Protein AF-A0A3C2DBD8-F1 (afdb_monomer_lite)

Sequence (141 aa):
PTEFPNDGVREGWERNNRATVHLAENLEHVPVLVLLLMPSISMTIDDDEGPMPVGPTHASVYPAIQNFMLAARSLGLGTAMTTLHRIYEDDVRDLVGIPDRYEVLAMLPLGHPTGKWGVAPRHRSAEKITSWDRFGEKRNP

Foldseek 3Di:
DPDDPDDVRVVVVVVVVVVVVVCVVCVVVQPDKDWDKDFLDPPFDADPVGTDCPDDPCVVCVVVVVVVQVVLVVVQKDKDKDDPCVVVQVVVCVVVVPDPRIDGPTMIRMDHDPDDDDDDDPPDDPQRVDADPDPPHGDDD

Radius of gyration: 19.39 Å; chains: 1; bounding box: 35×53×51 Å

pLDDT: mean 89.87, std 7.47, range [60.25, 97.75]

Structure (mmCIF, N/CA/C/O backbone):
data_AF-A0A3C2DBD8-F1
#
_entry.id   AF-A0A3C2DBD8-F1
#
loop_
_atom_site.group_PDB
_atom_site.id
_atom_site.type_symbol
_atom_site.label_atom_id
_atom_site.label_alt_id
_atom_site.label_comp_id
_atom_site.label_asym_id
_atom_site.label_entity_id
_atom_site.label_seq_id
_atom_site.pdbx_PDB_ins_code
_atom_site.Cartn_x
_atom_site.Cartn_y
_atom_site.Cartn_z
_atom_site.occupancy
_atom_site.B_iso_or_equiv
_atom_site.auth_seq_id
_atom_site.auth_comp_id
_atom_site.auth_asym_id
_atom_site.auth_atom_id
_atom_site.pdbx_PDB_model_num
ATOM 1 N N . PRO A 1 1 ? 12.812 5.798 12.676 1.00 74.62 1 PRO A N 1
ATOM 2 C CA . PRO A 1 1 ? 13.261 7.212 12.638 1.00 74.62 1 PRO A CA 1
ATOM 3 C C . PRO A 1 1 ? 13.736 7.647 14.023 1.00 74.62 1 PRO A C 1
ATOM 5 O O . PRO A 1 1 ? 13.116 7.249 15.004 1.00 74.62 1 PRO A O 1
ATOM 8 N N . THR A 1 2 ? 14.824 8.411 14.107 1.00 81.44 2 THR A N 1
ATOM 9 C CA . THR A 1 2 ? 15.357 8.936 15.378 1.00 81.44 2 THR A CA 1
ATOM 10 C C . THR A 1 2 ? 14.760 10.297 15.750 1.00 81.44 2 THR A C 1
ATOM 12 O O . THR A 1 2 ? 14.726 10.640 16.927 1.00 81.44 2 THR A O 1
ATOM 15 N N . GLU A 1 3 ? 14.217 11.038 14.779 1.00 90.62 3 GLU A N 1
ATOM 16 C CA . GLU A 1 3 ? 13.627 12.367 14.973 1.00 90.62 3 GLU A CA 1
ATOM 17 C C . GLU A 1 3 ? 12.260 12.491 14.285 1.00 90.62 3 GLU A C 1
ATOM 19 O O . GLU A 1 3 ? 12.004 11.861 13.254 1.00 90.62 3 GLU A O 1
ATOM 24 N N . PHE A 1 4 ? 11.377 13.312 14.868 1.00 91.44 4 PHE A N 1
ATOM 25 C CA . PHE A 1 4 ? 10.031 13.584 14.360 1.00 91.44 4 PHE A CA 1
ATOM 26 C C . PHE A 1 4 ? 9.722 15.087 14.420 1.00 91.44 4 PHE A C 1
ATOM 28 O O . PHE A 1 4 ? 10.086 15.727 15.405 1.00 91.44 4 PHE A O 1
ATOM 35 N N . PRO A 1 5 ? 8.997 15.651 13.432 1.00 89.31 5 PRO A N 1
ATOM 36 C CA . PRO A 1 5 ? 8.681 17.084 13.401 1.00 89.31 5 PRO A CA 1
ATOM 37 C C . PRO A 1 5 ? 7.842 17.598 14.582 1.00 89.31 5 PRO A C 1
ATOM 39 O O . PRO A 1 5 ? 7.898 18.782 14.896 1.00 89.31 5 PRO A O 1
ATOM 42 N N . ASN A 1 6 ? 7.005 16.745 15.180 1.00 90.44 6 ASN A N 1
ATOM 43 C CA . ASN A 1 6 ? 6.216 17.015 16.387 1.00 90.44 6 ASN A CA 1
ATOM 44 C C . ASN A 1 6 ? 5.652 15.701 16.959 1.00 90.44 6 ASN A C 1
ATOM 46 O O . ASN A 1 6 ? 5.705 14.656 16.300 1.00 90.44 6 ASN A O 1
ATOM 50 N N . ASP A 1 7 ? 5.068 15.773 18.156 1.00 90.38 7 ASP A N 1
ATOM 51 C CA . ASP A 1 7 ? 4.536 14.607 18.870 1.00 90.38 7 ASP A CA 1
ATOM 52 C C . ASP A 1 7 ? 3.358 13.946 18.149 1.00 90.38 7 ASP A C 1
ATOM 54 O O . ASP A 1 7 ? 3.314 12.725 18.054 1.00 90.38 7 ASP A O 1
ATOM 58 N N . GLY A 1 8 ? 2.469 14.713 17.511 1.00 87.88 8 GLY A N 1
ATOM 59 C CA . GLY A 1 8 ? 1.356 14.137 16.745 1.00 87.88 8 GLY A CA 1
ATOM 60 C C . GLY A 1 8 ? 1.816 13.281 15.554 1.00 87.88 8 GLY A C 1
ATOM 61 O O . GLY A 1 8 ? 1.211 12.250 15.246 1.00 87.88 8 GLY A O 1
ATOM 62 N N . VAL A 1 9 ? 2.911 13.668 14.887 1.00 87.06 9 VAL A N 1
ATOM 63 C CA . VAL A 1 9 ? 3.527 12.864 13.816 1.00 87.06 9 VAL A CA 1
ATOM 64 C C . VAL A 1 9 ? 4.184 11.607 14.388 1.00 87.06 9 VAL A C 1
ATOM 66 O O . VAL A 1 9 ? 4.027 10.532 13.805 1.00 87.06 9 VAL A O 1
ATOM 69 N N . ARG A 1 10 ? 4.876 11.724 15.528 1.00 90.94 10 ARG A N 1
ATOM 70 C CA . ARG A 1 10 ? 5.473 10.586 16.243 1.00 90.94 10 ARG A CA 1
ATOM 71 C C . ARG A 1 10 ? 4.407 9.567 16.645 1.00 90.94 10 ARG A C 1
ATOM 73 O O . ARG A 1 10 ? 4.501 8.411 16.251 1.00 90.94 10 ARG A O 1
ATOM 80 N N . GLU A 1 11 ? 3.352 9.999 17.330 1.00 90.81 11 GLU A N 1
ATOM 81 C CA . GLU A 1 11 ? 2.239 9.146 17.764 1.00 90.81 11 GLU A 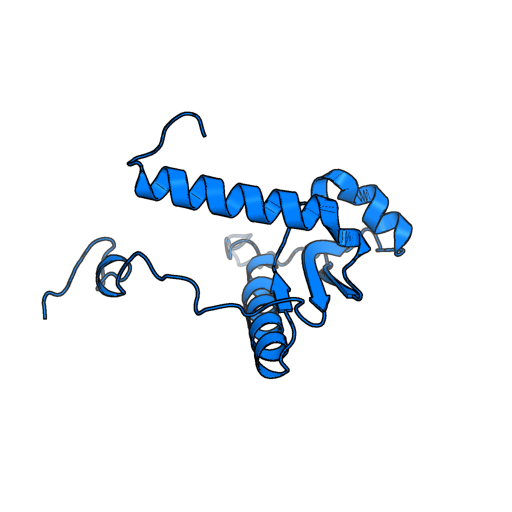CA 1
ATOM 82 C C . GLU A 1 11 ? 1.546 8.451 16.585 1.00 90.81 11 GLU A C 1
ATOM 84 O O . GLU A 1 11 ? 1.197 7.269 16.656 1.00 90.81 11 GLU A O 1
ATOM 89 N N . GLY A 1 12 ? 1.341 9.176 15.479 1.00 88.88 12 GLY A N 1
ATOM 90 C CA . GLY A 1 12 ? 0.787 8.617 14.249 1.00 88.88 12 GLY A CA 1
ATOM 91 C C . GLY A 1 12 ? 1.671 7.520 13.659 1.00 88.88 12 GLY A C 1
ATOM 92 O O . GLY A 1 12 ? 1.163 6.462 13.279 1.00 88.88 12 GLY A O 1
ATOM 93 N N . TRP A 1 13 ? 2.985 7.750 13.631 1.00 90.06 13 TRP A N 1
ATOM 94 C CA . TRP A 1 13 ? 3.967 6.766 13.184 1.00 90.06 13 TRP A CA 1
ATOM 95 C C . TRP A 1 13 ? 4.009 5.541 14.104 1.00 90.06 13 TRP A C 1
ATOM 97 O O . TRP A 1 13 ? 3.920 4.417 13.617 1.00 90.06 13 TRP A O 1
ATOM 107 N N . GLU A 1 14 ? 4.060 5.734 15.423 1.00 93.12 14 GLU A N 1
ATOM 108 C CA . GLU A 1 14 ? 4.073 4.644 16.406 1.00 93.12 14 GLU A CA 1
ATOM 109 C C . GLU A 1 14 ? 2.799 3.802 16.339 1.00 93.12 14 GLU A C 1
ATOM 111 O O . GLU A 1 14 ? 2.861 2.575 16.379 1.00 93.12 14 GLU A O 1
ATOM 116 N N . ARG A 1 15 ? 1.633 4.445 16.192 1.00 90.50 15 ARG A N 1
ATOM 117 C CA . ARG A 1 15 ? 0.355 3.751 15.999 1.00 90.50 15 ARG A CA 1
ATOM 118 C C . ARG A 1 15 ? 0.367 2.907 14.729 1.00 90.50 15 ARG A C 1
ATOM 120 O O . ARG A 1 15 ? -0.071 1.761 14.775 1.00 90.50 15 ARG A O 1
ATOM 127 N N . ASN A 1 16 ? 0.862 3.456 13.619 1.00 90.19 16 ASN A N 1
ATOM 128 C CA . ASN A 1 16 ? 0.995 2.705 12.374 1.00 90.19 16 ASN A CA 1
ATOM 129 C C . ASN A 1 16 ? 1.958 1.523 12.542 1.00 90.19 16 ASN A C 1
ATOM 131 O O . ASN A 1 16 ? 1.628 0.415 12.143 1.00 90.19 16 ASN A O 1
ATOM 135 N N . ASN A 1 17 ? 3.103 1.731 13.198 1.00 92.62 17 ASN A N 1
ATOM 136 C CA . ASN A 1 17 ? 4.080 0.674 13.439 1.00 92.62 17 ASN A CA 1
ATOM 137 C C . ASN A 1 17 ? 3.507 -0.457 14.308 1.00 92.62 17 ASN A C 1
ATOM 139 O O . ASN A 1 17 ? 3.665 -1.624 13.969 1.00 92.62 17 ASN A O 1
ATOM 143 N N . ARG A 1 18 ? 2.770 -0.128 15.379 1.00 94.12 18 ARG A N 1
ATOM 144 C CA . ARG A 1 18 ? 2.059 -1.134 16.187 1.00 94.12 18 ARG A CA 1
ATOM 145 C C . ARG A 1 18 ? 1.058 -1.934 15.356 1.00 94.12 18 ARG A C 1
ATOM 147 O O . ARG A 1 18 ? 0.987 -3.143 15.520 1.00 94.12 18 ARG A O 1
ATOM 154 N N . ALA A 1 19 ? 0.307 -1.284 14.464 1.00 90.62 19 ALA A N 1
ATOM 155 C CA . ALA A 1 19 ? -0.632 -1.978 13.580 1.00 90.62 19 ALA A CA 1
ATOM 156 C C . ALA A 1 19 ? 0.086 -2.909 12.586 1.00 90.62 19 ALA A C 1
ATOM 158 O O . ALA A 1 19 ? -0.366 -4.028 12.361 1.00 90.62 19 ALA A O 1
ATOM 159 N N . THR A 1 20 ? 1.219 -2.468 12.036 1.00 92.38 20 THR A N 1
ATOM 160 C CA . THR A 1 20 ? 2.080 -3.261 11.150 1.00 92.38 20 THR A CA 1
ATOM 161 C C . THR A 1 20 ? 2.632 -4.505 11.850 1.00 92.38 20 THR A C 1
ATOM 163 O O . THR A 1 20 ? 2.527 -5.601 11.307 1.00 92.38 20 THR A O 1
ATOM 166 N N . VAL A 1 21 ? 3.178 -4.348 13.061 1.00 94.12 21 VAL A N 1
ATOM 167 C CA . VAL A 1 21 ? 3.687 -5.466 13.875 1.00 94.12 21 VAL A CA 1
ATOM 168 C C . VAL A 1 21 ? 2.556 -6.421 14.241 1.00 94.12 21 VAL A C 1
ATOM 170 O O . VAL A 1 21 ? 2.679 -7.617 14.010 1.00 94.12 21 VAL A O 1
ATOM 173 N N . HIS A 1 22 ? 1.419 -5.896 14.704 1.00 93.44 22 HIS A N 1
ATOM 174 C CA . HIS A 1 22 ? 0.259 -6.715 15.043 1.00 93.44 22 HIS A CA 1
ATOM 175 C C . HIS A 1 22 ? -0.222 -7.554 13.852 1.00 93.44 22 HIS A C 1
ATOM 177 O O . HIS A 1 22 ? -0.498 -8.737 14.017 1.00 93.44 22 HIS A O 1
ATOM 183 N N . LEU A 1 23 ? -0.280 -6.974 12.646 1.00 93.06 23 LEU A N 1
ATOM 184 C CA . LEU A 1 23 ? -0.628 -7.721 11.437 1.00 93.06 23 LEU A CA 1
ATOM 185 C C . LEU A 1 23 ? 0.374 -8.846 11.145 1.00 93.06 23 LEU A C 1
ATOM 187 O O . LEU A 1 23 ? -0.047 -9.931 10.765 1.00 93.06 23 LEU A O 1
ATOM 191 N N . ALA A 1 24 ? 1.675 -8.593 11.304 1.00 93.00 24 ALA A N 1
ATOM 192 C CA . ALA A 1 24 ? 2.711 -9.598 11.068 1.00 93.00 24 ALA A CA 1
ATOM 193 C C . ALA A 1 24 ? 2.627 -10.764 12.067 1.00 93.00 24 ALA A C 1
ATOM 195 O O . ALA A 1 24 ? 2.728 -11.916 11.664 1.00 93.00 24 ALA A O 1
ATOM 196 N N . GLU A 1 25 ? 2.398 -10.459 13.345 1.00 94.44 25 GLU A N 1
ATOM 197 C CA . GLU A 1 25 ? 2.276 -11.438 14.435 1.00 94.44 25 GLU A CA 1
ATOM 198 C C . GLU A 1 25 ? 0.958 -12.224 14.426 1.00 94.44 25 GLU A C 1
ATOM 200 O O . GLU A 1 25 ? 0.816 -13.140 15.222 1.00 94.44 25 GLU A O 1
ATOM 205 N N . ASN A 1 26 ? -0.022 -11.826 13.607 1.00 93.81 26 ASN A N 1
ATOM 206 C CA . ASN A 1 26 ? -1.362 -12.429 13.573 1.00 93.81 26 ASN A CA 1
ATOM 207 C C . ASN A 1 26 ? -1.787 -12.821 12.146 1.00 93.81 26 ASN A C 1
ATOM 209 O O . ASN A 1 26 ? -2.980 -12.990 11.867 1.00 93.81 26 ASN A O 1
ATOM 213 N N . LEU A 1 27 ? -0.838 -12.908 11.211 1.00 93.56 27 LEU A N 1
ATOM 214 C CA . LEU A 1 27 ? -1.120 -13.179 9.802 1.00 93.56 27 LEU A CA 1
ATOM 215 C C . LEU A 1 27 ? -1.770 -14.560 9.604 1.00 93.56 27 LEU A C 1
ATOM 217 O O . LEU A 1 27 ? -2.602 -14.726 8.716 1.00 93.56 27 LEU A O 1
ATOM 221 N N . GLU A 1 28 ? -1.446 -15.525 10.464 1.00 94.38 28 GLU A N 1
ATOM 222 C CA . GLU A 1 28 ? -1.990 -16.885 10.490 1.00 94.38 28 GLU A CA 1
ATOM 223 C C . GLU A 1 28 ? -3.496 -16.944 10.775 1.00 94.38 28 GLU A C 1
ATOM 225 O O . GLU A 1 28 ? -4.160 -17.923 10.437 1.00 94.38 28 GLU A O 1
ATOM 230 N N . HIS A 1 29 ? -4.054 -15.894 11.380 1.00 94.38 29 HIS A N 1
ATOM 231 C CA . HIS A 1 29 ? -5.488 -15.787 11.636 1.00 94.38 29 HIS A CA 1
ATOM 232 C C . HIS A 1 29 ? -6.269 -15.247 10.432 1.00 94.38 29 HIS A C 1
ATOM 234 O O . HIS A 1 29 ? -7.503 -15.217 10.455 1.00 94.38 29 HIS A O 1
ATOM 240 N N . VAL A 1 30 ? -5.578 -14.807 9.377 1.00 95.44 30 VAL A N 1
ATOM 241 C CA . VAL A 1 30 ? -6.216 -14.289 8.169 1.00 95.44 30 VAL A CA 1
ATOM 242 C C . VAL A 1 30 ? -6.660 -15.457 7.281 1.00 95.44 30 VAL A C 1
ATOM 244 O O . VAL A 1 30 ? -5.833 -16.278 6.894 1.00 95.44 30 VAL A O 1
ATOM 247 N N . PRO A 1 31 ? -7.945 -15.529 6.885 1.00 96.81 31 PRO A N 1
ATOM 248 C CA . PRO A 1 31 ? -8.450 -16.668 6.124 1.00 96.81 31 PRO A CA 1
ATOM 249 C C . PRO A 1 31 ? -7.971 -16.692 4.666 1.00 96.81 31 PRO A C 1
ATOM 251 O O . PRO A 1 31 ? -7.925 -17.760 4.062 1.00 96.81 31 PRO A O 1
ATOM 254 N N . VAL A 1 32 ? -7.652 -15.531 4.077 1.00 97.38 32 VAL A N 1
ATOM 255 C CA . VAL A 1 32 ? -7.196 -15.417 2.686 1.00 97.38 32 VAL A CA 1
ATOM 256 C C . VAL A 1 32 ? -6.037 -14.428 2.583 1.00 97.38 32 VAL A C 1
ATOM 258 O O . VAL A 1 32 ? -6.150 -13.277 3.002 1.00 97.38 32 VAL A O 1
ATOM 261 N N . LEU A 1 33 ? -4.942 -14.853 1.954 1.00 97.00 33 LEU A N 1
ATOM 262 C CA . LEU A 1 33 ? -3.831 -13.988 1.560 1.00 97.00 33 LEU A CA 1
ATOM 263 C C . LEU A 1 33 ? -3.857 -13.809 0.043 1.00 97.00 33 LEU A C 1
ATOM 265 O O . LEU A 1 33 ? -3.734 -14.778 -0.702 1.00 97.00 33 LEU A O 1
ATOM 269 N N . VAL A 1 34 ? -4.023 -12.571 -0.421 1.00 97.62 34 VAL A N 1
ATOM 270 C CA . VAL A 1 34 ? -4.004 -12.252 -1.854 1.00 97.62 34 VAL A CA 1
ATOM 271 C C . VAL A 1 34 ? -2.647 -11.652 -2.212 1.00 97.62 34 VAL A C 1
ATOM 273 O O . VAL A 1 34 ? -2.264 -10.622 -1.659 1.00 97.62 34 VAL A O 1
ATOM 276 N N . LEU A 1 35 ? -1.917 -12.295 -3.126 1.00 96.62 35 LEU A N 1
ATOM 277 C CA . LEU A 1 35 ? -0.617 -11.833 -3.624 1.00 96.62 35 LEU A CA 1
ATOM 278 C C . LEU A 1 35 ? -0.782 -11.117 -4.962 1.00 96.62 35 LEU A C 1
ATOM 280 O O . LEU A 1 35 ? -1.436 -11.621 -5.876 1.00 96.62 35 LEU A O 1
ATOM 284 N N . LEU A 1 36 ? -0.197 -9.927 -5.071 1.00 95.19 36 LEU A N 1
ATOM 285 C CA . LEU A 1 36 ? -0.312 -9.071 -6.247 1.00 95.19 36 LEU A CA 1
ATOM 286 C C . LEU A 1 36 ? 0.967 -9.213 -7.051 1.00 95.19 36 LEU A C 1
ATOM 288 O O . LEU A 1 36 ? 2.012 -8.689 -6.667 1.00 95.19 36 LEU A O 1
ATOM 292 N N . LEU A 1 37 ? 0.864 -9.958 -8.147 1.00 93.12 37 LEU A N 1
ATOM 293 C CA . LEU A 1 37 ? 1.995 -10.315 -8.988 1.00 93.12 37 LEU A CA 1
ATOM 294 C C . LEU A 1 37 ? 2.039 -9.433 -10.229 1.00 93.12 37 LEU A C 1
ATOM 296 O O . LEU A 1 37 ? 1.019 -9.235 -10.891 1.00 93.12 37 LEU A O 1
ATOM 300 N N . MET A 1 38 ? 3.231 -8.966 -10.577 1.00 90.19 38 MET A N 1
ATOM 301 C CA . MET A 1 38 ? 3.484 -8.280 -11.838 1.00 90.19 38 MET A CA 1
ATOM 302 C C . MET A 1 38 ? 4.523 -9.065 -12.634 1.00 90.19 38 MET A C 1
ATOM 304 O O . MET A 1 38 ? 5.556 -9.425 -12.070 1.00 90.19 38 MET A O 1
ATOM 308 N N . PRO A 1 39 ? 4.282 -9.354 -13.925 1.00 88.75 39 PRO A N 1
ATOM 309 C CA . PRO A 1 39 ? 5.319 -9.905 -14.780 1.00 88.75 39 PRO A CA 1
ATOM 310 C C . PRO A 1 39 ? 6.552 -8.994 -14.791 1.00 88.75 39 PRO A C 1
ATOM 312 O O . PRO A 1 39 ? 6.438 -7.789 -15.017 1.00 88.75 39 PRO A O 1
ATOM 315 N N . SER A 1 40 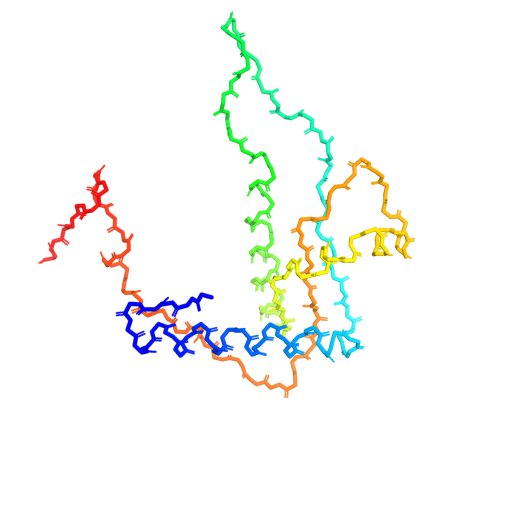? 7.729 -9.580 -14.603 1.00 82.94 40 SER A N 1
ATOM 316 C CA . SER A 1 40 ? 9.038 -8.941 -14.731 1.00 82.94 40 SER A CA 1
ATOM 317 C C . SER A 1 40 ? 9.372 -8.745 -16.212 1.00 82.94 40 SER A C 1
ATOM 319 O O . SER A 1 40 ? 10.277 -9.370 -16.760 1.00 82.94 40 SER A O 1
ATOM 321 N N . ILE A 1 41 ? 8.578 -7.916 -16.888 1.00 77.69 41 ILE A N 1
ATOM 322 C CA . ILE A 1 41 ? 8.763 -7.551 -18.291 1.00 77.69 41 ILE A CA 1
ATOM 323 C C . ILE A 1 41 ? 9.376 -6.156 -18.383 1.00 77.69 41 ILE A C 1
ATOM 325 O O . ILE A 1 41 ? 8.951 -5.229 -17.690 1.00 77.69 41 ILE A O 1
ATOM 329 N N . SER A 1 42 ? 10.366 -6.000 -19.264 1.00 75.06 42 SER A N 1
ATOM 330 C CA . SER A 1 42 ? 10.809 -4.667 -19.657 1.00 75.06 42 SER A CA 1
ATOM 331 C C . SER A 1 42 ? 9.659 -3.997 -20.398 1.00 75.06 42 SER A C 1
ATOM 333 O O . SER A 1 42 ? 9.215 -4.476 -21.438 1.00 75.06 42 SER A O 1
ATOM 335 N N . MET A 1 43 ? 9.156 -2.914 -19.823 1.00 74.25 43 MET A N 1
ATOM 336 C CA . MET A 1 43 ? 8.173 -2.037 -20.457 1.00 74.25 43 MET A CA 1
ATOM 337 C C . MET A 1 43 ? 8.838 -0.726 -20.890 1.00 74.25 43 MET A C 1
ATOM 339 O O . MET A 1 43 ? 8.176 0.305 -20.995 1.00 74.25 43 MET A O 1
ATOM 343 N N . THR A 1 44 ? 10.159 -0.761 -21.090 1.00 78.44 44 THR A N 1
ATOM 344 C CA . THR A 1 44 ? 10.897 0.328 -21.719 1.00 78.44 44 THR A CA 1
ATOM 345 C C . THR A 1 44 ? 10.322 0.553 -23.108 1.00 78.44 44 THR A C 1
ATOM 347 O O . THR A 1 44 ? 10.196 -0.382 -23.896 1.00 78.44 44 THR A O 1
ATOM 350 N N . ILE A 1 45 ? 9.926 1.792 -23.364 1.00 81.12 45 ILE A N 1
ATOM 351 C CA . ILE A 1 45 ? 9.517 2.257 -24.684 1.00 81.12 45 ILE A CA 1
ATOM 352 C C . ILE A 1 45 ? 10.741 2.942 -25.274 1.00 81.12 45 ILE A C 1
ATOM 354 O O . ILE A 1 45 ? 11.366 3.723 -24.567 1.00 81.12 45 ILE A O 1
ATOM 358 N N . ASP A 1 46 ? 11.078 2.658 -26.524 1.00 88.44 46 ASP A N 1
ATOM 359 C CA . ASP A 1 46 ? 12.174 3.316 -27.234 1.00 88.44 46 ASP A CA 1
ATOM 360 C C . ASP A 1 46 ? 11.611 4.266 -28.302 1.00 88.44 46 ASP A C 1
ATOM 362 O O . ASP A 1 46 ? 10.600 3.956 -28.941 1.00 88.44 46 ASP A O 1
ATOM 366 N N . ASP A 1 47 ? 12.267 5.408 -28.499 1.00 88.94 47 ASP A N 1
ATOM 367 C CA . ASP A 1 47 ? 12.091 6.289 -29.656 1.00 88.94 47 ASP A CA 1
ATOM 368 C C . ASP A 1 47 ? 13.404 6.416 -30.457 1.00 88.94 47 ASP A C 1
ATOM 370 O O . ASP A 1 47 ? 14.375 5.699 -30.200 1.00 88.94 47 ASP A O 1
ATOM 374 N N . ASP A 1 48 ? 13.436 7.303 -31.458 1.00 92.50 48 ASP A N 1
ATOM 375 C CA . ASP A 1 48 ? 14.620 7.525 -32.302 1.00 92.50 48 ASP A CA 1
ATOM 376 C C . ASP A 1 48 ? 15.846 8.041 -31.507 1.00 92.50 48 ASP A C 1
ATOM 378 O O . ASP A 1 48 ? 16.975 7.960 -31.997 1.00 92.50 48 ASP A O 1
ATOM 382 N N . GLU A 1 49 ? 15.647 8.551 -30.285 1.00 90.50 49 GLU A N 1
ATOM 383 C CA . GLU A 1 49 ? 16.690 9.026 -29.366 1.00 90.50 49 GLU A CA 1
ATOM 384 C C . GLU A 1 49 ? 17.039 7.996 -28.268 1.00 90.50 49 GLU A C 1
ATOM 386 O O . GLU A 1 49 ? 18.040 8.161 -27.562 1.00 90.50 49 GLU A O 1
ATOM 391 N N . GLY A 1 50 ? 16.277 6.899 -28.161 1.00 87.94 50 GLY A N 1
ATOM 392 C CA . GLY A 1 50 ? 16.549 5.746 -27.300 1.00 87.94 50 GLY A CA 1
ATOM 393 C C . GLY A 1 50 ? 15.462 5.470 -26.248 1.00 87.94 50 GLY A C 1
ATOM 394 O O . GLY A 1 50 ? 14.296 5.807 -26.447 1.00 87.94 50 GLY A O 1
ATOM 395 N N . PRO A 1 51 ? 15.818 4.830 -25.115 1.00 86.75 51 PRO A N 1
ATOM 396 C CA . PRO A 1 51 ? 14.872 4.494 -24.055 1.00 86.75 51 PRO A CA 1
ATOM 397 C C . PRO A 1 51 ? 14.172 5.721 -23.463 1.00 86.75 51 PRO A C 1
ATOM 399 O O . PRO A 1 51 ? 14.789 6.568 -22.812 1.00 86.75 51 PRO A O 1
ATOM 402 N N . MET A 1 52 ? 12.853 5.772 -23.596 1.00 85.06 52 MET A N 1
ATOM 403 C CA . MET A 1 52 ? 12.011 6.800 -23.006 1.00 85.06 52 MET A CA 1
ATOM 404 C C . MET A 1 52 ? 11.888 6.601 -21.482 1.00 85.06 52 MET A C 1
ATOM 406 O O . MET A 1 52 ? 11.489 5.524 -21.017 1.00 85.06 52 MET A O 1
ATOM 410 N N . PRO A 1 53 ? 12.132 7.642 -20.663 1.00 76.81 53 PRO A N 1
ATOM 411 C CA . PRO A 1 53 ? 12.013 7.575 -19.209 1.00 76.81 53 PRO A CA 1
ATOM 412 C C . PRO A 1 53 ? 10.546 7.701 -18.762 1.00 76.81 53 PRO A C 1
ATOM 414 O O . PRO A 1 53 ? 10.146 8.676 -18.130 1.00 76.81 53 PRO A O 1
ATOM 417 N N . VAL A 1 54 ? 9.726 6.693 -19.067 1.00 76.56 54 VAL A N 1
ATOM 418 C CA . VAL A 1 54 ? 8.285 6.661 -18.731 1.00 76.56 54 VAL A CA 1
ATOM 419 C C . VAL A 1 54 ? 7.987 6.269 -17.275 1.00 76.56 54 VAL A C 1
ATOM 421 O O . VAL A 1 54 ? 6.830 6.183 -16.865 1.00 76.56 54 VAL A O 1
ATOM 424 N N . GLY A 1 55 ? 9.032 6.082 -16.466 1.00 69.75 55 GLY A N 1
ATOM 425 C CA . GLY A 1 55 ? 8.935 5.727 -15.054 1.00 69.75 55 GLY A CA 1
ATOM 426 C C . GLY A 1 55 ? 8.688 4.232 -14.800 1.00 69.75 55 GLY A C 1
ATOM 427 O O . GLY A 1 55 ? 8.557 3.435 -15.729 1.00 69.75 55 GLY A O 1
ATOM 428 N N . PRO A 1 56 ? 8.662 3.822 -13.520 1.00 69.44 56 PRO A N 1
ATOM 429 C CA . PRO A 1 56 ? 8.474 2.430 -13.142 1.00 69.44 56 PRO A CA 1
ATOM 430 C C . PRO A 1 56 ? 7.073 1.931 -13.499 1.00 69.44 56 PRO A C 1
ATOM 432 O O . PRO A 1 56 ? 6.060 2.395 -12.976 1.00 69.44 56 PRO A O 1
ATOM 435 N N . THR A 1 57 ? 7.010 0.916 -14.347 1.00 68.69 57 THR A N 1
ATOM 436 C CA . THR A 1 57 ? 5.753 0.411 -14.911 1.00 68.69 57 THR A CA 1
ATOM 437 C C . THR A 1 57 ? 4.893 -0.374 -13.923 1.00 68.69 57 THR A C 1
ATOM 439 O O . THR A 1 57 ? 3.668 -0.436 -14.078 1.00 68.69 57 THR A O 1
ATOM 442 N N . HIS A 1 58 ? 5.493 -0.864 -12.835 1.00 73.06 58 HIS A N 1
ATOM 443 C CA . HIS A 1 58 ? 4.774 -1.461 -11.710 1.00 73.06 58 HIS A CA 1
ATOM 444 C C . HIS A 1 58 ? 3.834 -0.467 -11.007 1.00 73.06 58 HIS A C 1
ATOM 446 O O . HIS A 1 58 ? 2.892 -0.893 -10.344 1.00 73.06 58 HIS A O 1
ATOM 452 N N . ALA A 1 59 ? 4.019 0.851 -11.177 1.00 76.81 59 ALA A N 1
ATOM 453 C CA . ALA A 1 59 ? 3.145 1.856 -10.569 1.00 76.81 59 ALA A CA 1
ATOM 454 C C . ALA A 1 59 ? 1.667 1.704 -10.989 1.00 76.81 59 ALA A C 1
ATOM 456 O O . ALA A 1 59 ? 0.763 2.053 -10.227 1.00 76.81 59 ALA A O 1
ATOM 457 N N . SER A 1 60 ? 1.418 1.125 -12.168 1.00 81.06 60 SER A N 1
ATOM 458 C CA . SER A 1 60 ? 0.074 0.836 -12.682 1.00 81.06 60 SER A CA 1
ATOM 459 C C . SER A 1 60 ? -0.715 -0.187 -11.848 1.00 81.06 60 SER A C 1
ATOM 461 O O . SER A 1 60 ? -1.943 -0.220 -11.943 1.00 81.06 60 SER A O 1
ATOM 463 N N . VAL A 1 61 ? -0.059 -0.975 -10.983 1.00 88.25 61 VAL A N 1
ATOM 464 C CA . VAL A 1 61 ? -0.742 -1.950 -10.114 1.00 88.25 61 VAL A CA 1
ATOM 465 C C . VAL A 1 61 ? -1.504 -1.276 -8.971 1.00 88.25 61 VAL A C 1
ATOM 467 O O . VAL A 1 61 ? -2.546 -1.766 -8.540 1.00 88.25 61 VAL A O 1
ATOM 470 N N . TYR A 1 62 ? -1.001 -0.152 -8.450 1.00 90.81 62 TYR A N 1
ATOM 471 C CA . TYR A 1 62 ? -1.516 0.427 -7.206 1.00 90.81 62 TYR A CA 1
ATOM 472 C C . TYR A 1 62 ? -2.972 0.913 -7.314 1.00 90.81 62 TYR A C 1
ATOM 474 O O . TYR A 1 62 ? -3.728 0.686 -6.367 1.00 90.81 62 TYR A O 1
ATOM 482 N N . PRO A 1 63 ? -3.437 1.487 -8.444 1.00 93.31 63 PRO A N 1
ATOM 483 C CA . PRO A 1 63 ? -4.863 1.735 -8.661 1.00 93.31 63 PRO A CA 1
ATOM 484 C C . PRO A 1 63 ? -5.721 0.461 -8.620 1.00 93.31 63 PRO A C 1
ATOM 486 O O . PRO A 1 63 ? -6.820 0.479 -8.064 1.00 93.31 63 PRO A O 1
ATOM 489 N N . ALA A 1 64 ? -5.227 -0.660 -9.158 1.00 93.31 64 ALA A N 1
ATOM 490 C CA . ALA A 1 64 ? -5.934 -1.939 -9.089 1.00 93.31 64 ALA A CA 1
ATOM 491 C C . ALA A 1 64 ? -6.019 -2.451 -7.642 1.00 93.31 64 ALA A C 1
ATOM 493 O O . ALA A 1 64 ? -7.092 -2.866 -7.202 1.00 93.31 64 ALA A O 1
ATOM 494 N N . ILE A 1 65 ? -4.928 -2.333 -6.875 1.00 96.06 65 ILE A N 1
ATOM 495 C CA . ILE A 1 65 ? -4.903 -2.637 -5.436 1.00 96.06 65 ILE A CA 1
ATOM 496 C C . ILE A 1 65 ? -5.924 -1.777 -4.686 1.00 96.06 65 ILE A C 1
ATOM 498 O O . ILE A 1 65 ? -6.723 -2.295 -3.906 1.00 96.06 65 ILE A O 1
ATOM 502 N N . GLN A 1 66 ? -5.952 -0.470 -4.947 1.00 96.12 66 GLN A N 1
ATOM 503 C CA . GLN A 1 66 ? -6.911 0.435 -4.322 1.00 96.12 66 GLN A CA 1
ATOM 504 C C . GLN A 1 66 ? -8.358 0.033 -4.636 1.00 96.12 66 GLN A C 1
ATOM 506 O O . GLN A 1 66 ? -9.186 -0.025 -3.724 1.00 96.12 66 GLN A O 1
ATOM 511 N N . ASN A 1 67 ? -8.668 -0.279 -5.896 1.00 96.88 67 ASN A N 1
ATOM 512 C CA . ASN A 1 67 ? -10.000 -0.732 -6.300 1.00 96.88 67 ASN A CA 1
ATOM 513 C C . ASN A 1 67 ? -10.392 -2.044 -5.613 1.00 96.88 67 ASN A C 1
ATOM 515 O O . ASN A 1 67 ? -11.515 -2.160 -5.124 1.00 96.88 67 ASN A O 1
ATOM 519 N N . PHE A 1 68 ? -9.462 -2.996 -5.508 1.00 97.31 68 PHE A N 1
ATOM 520 C CA . PHE A 1 68 ? -9.671 -4.237 -4.764 1.00 97.31 68 PHE A CA 1
ATOM 521 C C . PHE A 1 68 ? -10.034 -3.958 -3.300 1.00 97.31 68 PHE A C 1
ATOM 523 O O . PHE A 1 68 ? -11.024 -4.480 -2.790 1.00 97.31 68 PHE A O 1
ATOM 530 N N . MET A 1 69 ? -9.281 -3.082 -2.629 1.00 96.56 69 MET A N 1
ATOM 531 C CA . MET A 1 69 ? -9.536 -2.722 -1.231 1.00 96.56 69 MET A CA 1
ATOM 532 C C . MET A 1 69 ? -10.886 -2.011 -1.045 1.00 96.56 69 MET A C 1
ATOM 534 O O . MET A 1 69 ? -11.588 -2.260 -0.063 1.00 96.56 69 MET A O 1
ATOM 538 N N . LEU A 1 70 ? -11.276 -1.143 -1.985 1.00 96.06 70 LEU A N 1
ATOM 539 C CA . LEU A 1 70 ? -12.586 -0.484 -1.978 1.00 96.06 70 LEU A CA 1
ATOM 540 C C . LEU A 1 70 ? -13.728 -1.490 -2.173 1.00 96.06 70 LEU A C 1
ATOM 542 O O . LEU A 1 70 ? -14.725 -1.423 -1.451 1.00 96.06 70 LEU A O 1
ATOM 546 N N . ALA A 1 71 ? -13.568 -2.444 -3.092 1.00 97.56 71 ALA A N 1
ATOM 547 C CA . ALA A 1 71 ? -14.534 -3.514 -3.313 1.00 97.56 71 ALA A CA 1
ATOM 548 C C . ALA A 1 71 ? -14.673 -4.405 -2.069 1.00 97.56 71 ALA A C 1
ATOM 550 O O . ALA A 1 71 ? -15.788 -4.592 -1.581 1.00 97.56 71 ALA A O 1
ATOM 551 N N . ALA A 1 72 ? -13.559 -4.860 -1.487 1.00 96.38 72 ALA A N 1
ATOM 552 C CA . ALA A 1 72 ? -13.549 -5.621 -0.237 1.00 96.38 72 ALA A CA 1
ATOM 553 C C . ALA A 1 72 ? -14.308 -4.882 0.876 1.00 96.38 72 ALA A C 1
ATOM 555 O O . ALA A 1 72 ? -15.207 -5.446 1.502 1.00 96.38 72 ALA A O 1
ATOM 556 N N . ARG A 1 73 ? -14.032 -3.582 1.049 1.00 94.00 73 ARG A N 1
ATOM 557 C CA . ARG A 1 73 ? -14.741 -2.744 2.022 1.00 94.00 73 ARG A CA 1
ATOM 558 C C . ARG A 1 73 ? -16.245 -2.679 1.747 1.00 94.00 73 ARG A C 1
ATOM 560 O O . ARG A 1 73 ? -17.025 -2.749 2.693 1.00 94.00 73 ARG A O 1
ATOM 567 N N . SER A 1 74 ? -16.658 -2.545 0.485 1.00 95.62 74 SER A N 1
ATOM 568 C CA . SER A 1 74 ? -18.082 -2.505 0.111 1.00 95.62 74 SER A CA 1
ATOM 569 C C . SER A 1 74 ? -18.824 -3.807 0.435 1.00 95.62 74 SER A C 1
ATOM 571 O O . SER A 1 74 ? -20.018 -3.779 0.718 1.00 95.62 74 SER A O 1
ATOM 573 N N . LEU A 1 75 ? -18.099 -4.929 0.473 1.00 95.94 75 LEU A N 1
ATOM 574 C CA . LEU A 1 75 ? -18.604 -6.256 0.825 1.00 95.94 75 LEU A CA 1
ATOM 575 C C . LEU A 1 75 ? -18.520 -6.554 2.334 1.00 95.94 75 LEU A C 1
ATOM 577 O O . LEU A 1 75 ? -18.797 -7.673 2.759 1.00 95.94 75 LEU A O 1
ATOM 581 N N . GLY A 1 76 ? -18.122 -5.579 3.159 1.00 93.88 76 GLY A N 1
ATOM 582 C CA . GLY A 1 76 ? -17.958 -5.766 4.604 1.00 93.88 76 GLY A CA 1
ATOM 583 C C . GLY A 1 76 ? -16.710 -6.564 5.000 1.00 93.88 76 GLY A C 1
ATOM 584 O O . GLY A 1 76 ? -16.612 -7.013 6.144 1.00 93.88 76 GLY A O 1
ATOM 585 N N . LEU A 1 77 ? -15.758 -6.738 4.080 1.00 95.56 77 LEU A N 1
ATOM 586 C CA . LEU A 1 77 ? -14.467 -7.370 4.339 1.00 95.56 77 LEU A CA 1
ATOM 587 C C . LEU A 1 77 ? -13.426 -6.330 4.773 1.00 95.56 77 LEU A C 1
ATOM 589 O O . LEU A 1 77 ? -13.466 -5.159 4.384 1.00 95.56 77 LEU A O 1
ATOM 593 N N . GLY A 1 78 ? -12.478 -6.778 5.589 1.00 94.12 78 GLY A N 1
ATOM 594 C CA . GLY A 1 78 ? -11.302 -6.028 6.007 1.00 94.12 78 GLY A CA 1
ATOM 595 C C . GLY A 1 78 ? -10.070 -6.432 5.206 1.00 94.12 78 GLY A C 1
ATOM 596 O O . GLY A 1 78 ? -9.898 -7.605 4.881 1.00 94.12 78 GLY A O 1
ATOM 597 N N . THR A 1 79 ? -9.211 -5.458 4.901 1.00 95.12 79 THR A N 1
ATOM 598 C CA . THR A 1 79 ? -7.917 -5.694 4.253 1.00 95.12 79 THR A CA 1
ATOM 599 C C . THR A 1 79 ? -6.924 -4.565 4.541 1.00 95.12 79 THR A C 1
ATOM 601 O O . THR A 1 79 ? -7.324 -3.458 4.915 1.00 95.12 79 THR A O 1
ATOM 604 N N . ALA A 1 80 ? -5.632 -4.839 4.360 1.00 93.38 80 ALA A N 1
ATOM 605 C CA . ALA A 1 80 ? -4.542 -3.870 4.408 1.00 93.38 80 ALA A CA 1
ATOM 606 C C . ALA A 1 80 ? -3.501 -4.214 3.335 1.00 93.38 80 ALA A C 1
ATOM 608 O O . ALA A 1 80 ? -3.212 -5.383 3.114 1.00 93.38 80 ALA A O 1
ATOM 609 N N . MET A 1 81 ? -2.910 -3.212 2.685 1.00 95.12 81 MET A N 1
ATOM 610 C CA . MET A 1 81 ? -1.775 -3.443 1.789 1.00 95.12 81 MET A CA 1
ATOM 611 C C . MET A 1 81 ? -0.493 -3.530 2.618 1.00 95.12 81 MET A C 1
ATOM 613 O O . MET A 1 81 ? -0.180 -2.596 3.357 1.00 95.12 81 MET A O 1
ATOM 617 N N . THR A 1 82 ? 0.251 -4.628 2.488 1.00 94.50 82 THR A N 1
ATOM 618 C CA . THR A 1 82 ? 1.537 -4.815 3.168 1.00 94.50 82 THR A CA 1
ATOM 619 C C . THR A 1 82 ? 2.600 -5.387 2.237 1.00 94.50 82 THR A C 1
ATOM 621 O O . THR A 1 82 ? 2.332 -6.224 1.375 1.00 94.50 82 THR A O 1
ATOM 624 N N . THR A 1 83 ? 3.837 -4.948 2.444 1.00 93.88 83 THR A N 1
ATOM 625 C CA . THR A 1 83 ? 5.040 -5.457 1.774 1.00 93.88 83 THR A CA 1
ATOM 626 C C . THR A 1 83 ? 5.999 -6.137 2.752 1.00 93.88 83 THR A C 1
ATOM 628 O O . THR A 1 83 ? 7.082 -6.543 2.356 1.00 93.88 83 THR A O 1
ATOM 631 N N . LEU A 1 84 ? 5.616 -6.310 4.025 1.00 91.62 84 LEU A N 1
ATOM 632 C CA . LEU A 1 84 ? 6.486 -6.924 5.039 1.00 91.62 84 LEU A CA 1
ATOM 633 C C . LEU A 1 84 ? 6.929 -8.348 4.687 1.00 91.62 84 LEU A C 1
ATOM 635 O O . LEU A 1 84 ? 8.048 -8.736 5.006 1.00 91.62 84 LEU A O 1
ATOM 639 N N . HIS A 1 85 ? 6.066 -9.105 4.007 1.00 90.25 85 HIS A N 1
ATOM 640 C CA . HIS A 1 85 ? 6.359 -10.467 3.558 1.00 90.25 85 HIS A CA 1
ATOM 641 C C . HIS A 1 85 ? 7.603 -10.549 2.663 1.00 90.25 85 HIS A C 1
ATOM 643 O O . HIS A 1 85 ? 8.179 -11.621 2.546 1.00 90.25 85 HIS A O 1
ATOM 649 N N . ARG A 1 86 ? 8.052 -9.431 2.072 1.00 92.00 86 ARG A N 1
ATOM 650 C CA . ARG A 1 86 ? 9.250 -9.395 1.226 1.00 92.00 86 ARG A CA 1
ATOM 651 C C . ARG A 1 86 ? 10.548 -9.718 1.970 1.00 92.00 86 ARG A C 1
ATOM 653 O O . ARG A 1 86 ? 11.531 -10.068 1.336 1.00 92.00 86 ARG A O 1
ATOM 660 N N . ILE A 1 87 ? 10.557 -9.656 3.305 1.00 93.50 87 ILE A N 1
ATOM 661 C CA . ILE A 1 87 ? 11.677 -10.166 4.121 1.00 93.50 87 ILE A CA 1
ATOM 662 C C . ILE A 1 87 ? 11.858 -11.685 3.923 1.00 93.50 87 ILE A C 1
ATOM 664 O O . ILE A 1 87 ? 12.966 -12.190 4.056 1.00 93.50 87 ILE A O 1
ATOM 668 N N . TYR A 1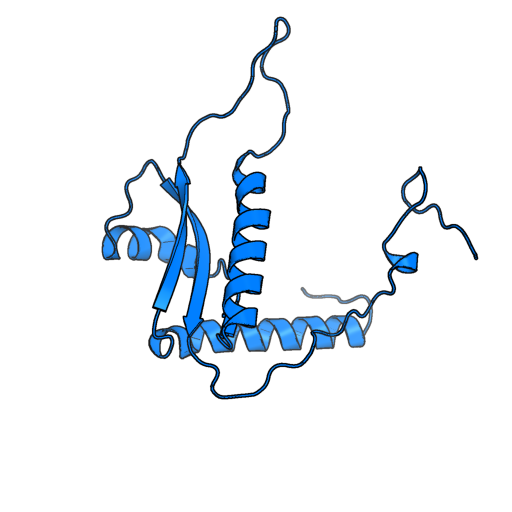 88 ? 10.778 -12.384 3.566 1.00 93.75 88 TYR A N 1
ATOM 669 C CA . TYR A 1 88 ? 10.706 -13.822 3.308 1.00 93.75 88 TYR A CA 1
ATOM 670 C C . TYR A 1 88 ? 10.243 -14.089 1.866 1.00 93.75 88 TYR A C 1
ATOM 672 O O . TYR A 1 88 ? 9.447 -14.993 1.617 1.00 93.75 88 TYR A O 1
ATOM 680 N N . GLU A 1 89 ? 10.655 -13.241 0.916 1.00 93.06 89 GLU A N 1
ATOM 681 C CA . GLU A 1 89 ? 10.156 -13.286 -0.465 1.00 93.06 89 GLU A CA 1
ATOM 682 C C . GLU A 1 89 ? 10.393 -14.656 -1.115 1.00 93.06 89 GLU A C 1
ATOM 684 O O . GLU A 1 89 ? 9.449 -15.225 -1.658 1.00 93.06 89 GLU A O 1
ATOM 689 N N . ASP A 1 90 ? 11.596 -15.216 -0.985 1.00 94.44 90 ASP A N 1
ATOM 690 C CA . ASP A 1 90 ? 11.941 -16.527 -1.549 1.00 94.44 90 ASP A CA 1
ATOM 691 C C . ASP A 1 90 ? 11.074 -17.650 -0.955 1.00 94.44 90 ASP A C 1
ATOM 693 O O . ASP A 1 90 ? 10.454 -18.409 -1.700 1.00 94.44 90 ASP A O 1
ATOM 697 N N . ASP A 1 91 ? 10.912 -17.683 0.373 1.00 95.56 91 ASP A N 1
ATOM 698 C CA . ASP A 1 91 ? 10.075 -18.680 1.057 1.00 95.56 91 ASP A CA 1
ATOM 699 C C . ASP A 1 91 ? 8.609 -18.609 0.596 1.00 95.56 91 ASP A C 1
ATOM 701 O O . ASP A 1 91 ? 7.965 -19.632 0.354 1.00 95.56 91 ASP A O 1
ATOM 705 N N . VAL A 1 92 ? 8.060 -17.395 0.454 1.00 94.62 92 VAL A N 1
ATOM 706 C CA . VAL A 1 92 ? 6.684 -17.185 -0.028 1.00 94.62 92 VAL A CA 1
ATOM 707 C C . VAL A 1 92 ? 6.545 -17.643 -1.477 1.00 94.62 92 VAL A C 1
ATOM 709 O O . VAL A 1 92 ? 5.541 -18.272 -1.823 1.00 94.62 92 VAL A O 1
ATOM 712 N N . ARG A 1 93 ? 7.529 -17.334 -2.328 1.00 95.62 93 ARG A N 1
ATOM 713 C CA . ARG A 1 93 ? 7.526 -17.738 -3.739 1.00 95.62 93 ARG A CA 1
ATOM 714 C C . ARG A 1 93 ? 7.537 -19.250 -3.876 1.00 95.62 93 ARG A C 1
ATOM 716 O O . ARG A 1 93 ? 6.699 -19.775 -4.608 1.00 95.62 93 ARG A O 1
ATOM 723 N N . ASP A 1 94 ? 8.408 -19.927 -3.140 1.00 96.88 94 ASP A N 1
ATOM 724 C CA . ASP A 1 94 ? 8.523 -21.383 -3.165 1.00 96.88 94 ASP A CA 1
ATOM 725 C C . ASP A 1 94 ? 7.255 -22.057 -2.633 1.00 96.88 94 ASP A C 1
ATOM 727 O O . ASP A 1 94 ? 6.738 -22.989 -3.254 1.00 96.88 94 ASP A O 1
ATOM 731 N N . LEU A 1 95 ? 6.692 -21.540 -1.535 1.00 96.56 95 LEU A N 1
ATOM 732 C CA . LEU A 1 95 ? 5.500 -22.099 -0.895 1.00 96.56 95 LEU A CA 1
ATOM 733 C C . LEU A 1 95 ? 4.286 -22.163 -1.833 1.00 96.56 95 LEU A C 1
ATOM 735 O O . LEU A 1 95 ? 3.517 -23.124 -1.780 1.00 96.56 95 LEU A O 1
ATOM 739 N N . VAL A 1 96 ? 4.093 -21.142 -2.673 1.00 96.31 96 VAL A N 1
ATOM 740 C CA . VAL A 1 96 ? 2.945 -21.054 -3.597 1.00 96.31 96 VAL A CA 1
ATOM 741 C C . VAL A 1 96 ? 3.320 -21.250 -5.071 1.00 96.31 96 VAL A C 1
ATOM 743 O O . VAL A 1 96 ? 2.466 -21.103 -5.946 1.00 96.31 96 VAL A O 1
ATOM 746 N N . GLY A 1 97 ? 4.577 -21.601 -5.358 1.00 97.31 97 GLY A N 1
ATOM 747 C CA . GLY A 1 97 ? 5.071 -21.888 -6.705 1.00 97.31 97 GLY A CA 1
ATOM 748 C C . GLY A 1 97 ? 5.053 -20.685 -7.655 1.00 97.31 97 GLY A C 1
ATOM 749 O O . GLY A 1 97 ? 4.681 -20.834 -8.823 1.00 97.31 97 GLY A O 1
ATOM 750 N N . ILE A 1 98 ? 5.416 -19.487 -7.180 1.00 96.56 98 ILE A N 1
ATOM 751 C CA . ILE A 1 98 ? 5.472 -18.277 -8.017 1.00 96.56 98 ILE A CA 1
ATOM 752 C C . ILE A 1 98 ? 6.670 -18.359 -8.976 1.00 96.56 98 ILE A C 1
ATOM 754 O O . ILE A 1 98 ? 7.809 -18.430 -8.524 1.00 96.56 98 ILE A O 1
ATOM 758 N N . PRO A 1 99 ? 6.463 -18.282 -10.304 1.00 94.50 99 PRO A N 1
ATOM 759 C CA . PRO A 1 99 ? 7.569 -18.333 -11.260 1.00 94.50 99 PRO A CA 1
ATOM 760 C C . PRO A 1 99 ? 8.473 -17.091 -11.208 1.00 94.50 99 PRO A C 1
ATOM 762 O O . PRO A 1 99 ? 7.976 -15.978 -11.068 1.00 94.50 99 PRO A O 1
ATOM 765 N N . ASP A 1 100 ? 9.776 -17.251 -11.466 1.00 92.12 100 ASP A N 1
ATOM 766 C CA . ASP A 1 100 ? 10.821 -16.193 -11.514 1.00 92.12 100 ASP A CA 1
ATOM 767 C C . ASP A 1 100 ? 10.496 -14.972 -12.370 1.00 92.12 100 ASP A C 1
ATOM 769 O O . ASP A 1 100 ? 10.932 -13.864 -12.082 1.00 92.12 100 ASP A O 1
ATOM 773 N N . ARG A 1 101 ? 9.660 -15.149 -13.392 1.00 91.62 101 ARG A N 1
ATOM 774 C CA . ARG A 1 101 ? 9.193 -14.054 -14.250 1.00 91.62 101 ARG A CA 1
ATOM 775 C C . ARG A 1 101 ? 8.153 -13.136 -13.595 1.00 91.62 101 ARG A C 1
ATOM 777 O O . ARG A 1 101 ? 7.573 -12.326 -14.311 1.00 91.62 101 ARG A O 1
ATOM 784 N N . TYR A 1 102 ? 7.835 -13.310 -12.314 1.00 92.00 102 TYR A N 1
ATOM 785 C CA . TYR A 1 102 ? 6.910 -12.458 -11.571 1.00 92.00 102 TYR A CA 1
ATOM 786 C C . TYR A 1 102 ? 7.562 -11.889 -10.319 1.00 92.00 102 TYR A C 1
ATOM 788 O O . TYR A 1 102 ? 8.184 -12.611 -9.535 1.00 92.00 102 TYR A O 1
ATOM 796 N N . GLU A 1 103 ? 7.299 -10.609 -10.095 1.00 89.50 103 GLU A N 1
ATOM 797 C CA . GLU A 1 103 ? 7.573 -9.915 -8.847 1.00 89.50 103 GLU A CA 1
ATOM 798 C C . GLU A 1 103 ? 6.313 -9.873 -7.970 1.00 89.50 103 GLU A C 1
ATOM 800 O O . GLU A 1 103 ? 5.212 -9.616 -8.470 1.00 89.50 103 GLU A O 1
ATOM 805 N N . VAL A 1 104 ? 6.472 -10.075 -6.657 1.00 92.56 104 VAL A N 1
ATOM 806 C CA . VAL A 1 104 ? 5.400 -9.873 -5.673 1.00 92.56 104 VAL A CA 1
ATOM 807 C C . VAL A 1 104 ? 5.408 -8.416 -5.207 1.00 92.56 104 VAL A C 1
ATOM 809 O O . VAL A 1 104 ? 6.244 -7.987 -4.411 1.00 92.56 104 VAL A O 1
ATOM 812 N N . LEU A 1 105 ? 4.464 -7.619 -5.701 1.00 92.12 105 LEU A N 1
ATOM 813 C CA . LEU A 1 105 ? 4.414 -6.184 -5.404 1.00 92.12 105 LEU A CA 1
ATOM 814 C C . LEU A 1 105 ? 3.776 -5.886 -4.046 1.00 92.12 105 LEU A C 1
ATOM 816 O O . LEU A 1 105 ? 4.186 -4.953 -3.358 1.00 92.12 105 LEU A O 1
ATOM 820 N N . ALA A 1 106 ? 2.769 -6.665 -3.655 1.00 94.81 106 ALA A N 1
ATOM 821 C CA . ALA A 1 106 ? 2.078 -6.501 -2.384 1.00 94.81 106 ALA A CA 1
ATOM 822 C C . ALA A 1 106 ? 1.360 -7.784 -1.960 1.00 94.81 106 ALA A C 1
ATOM 824 O O . ALA A 1 106 ? 0.990 -8.620 -2.785 1.00 94.81 106 ALA A O 1
ATOM 825 N N . MET A 1 107 ? 1.088 -7.874 -0.662 1.00 97.00 107 MET A N 1
ATOM 826 C CA . MET A 1 107 ? 0.150 -8.821 -0.077 1.00 97.00 107 MET A CA 1
ATOM 827 C C . MET A 1 107 ? -1.041 -8.049 0.497 1.00 97.00 107 MET A C 1
ATOM 829 O O . MET A 1 107 ? -0.876 -7.003 1.132 1.00 97.00 107 MET A O 1
ATOM 833 N N . LEU A 1 108 ? -2.240 -8.578 0.270 1.00 97.75 108 LEU A N 1
ATOM 834 C CA . LEU A 1 108 ? -3.509 -8.092 0.799 1.00 97.75 108 LEU A CA 1
ATOM 835 C C . LEU A 1 108 ? -4.137 -9.211 1.641 1.00 97.75 108 LEU A C 1
ATOM 837 O O . LEU A 1 108 ? -4.823 -10.080 1.096 1.00 97.75 108 LEU A O 1
ATOM 841 N N . PRO A 1 109 ? -3.914 -9.223 2.965 1.00 96.81 109 PRO A N 1
ATOM 842 C CA . PRO A 1 109 ? -4.652 -10.089 3.869 1.00 96.81 109 PRO A CA 1
ATOM 843 C C . PRO A 1 109 ? -6.135 -9.697 3.811 1.00 96.81 109 PRO A C 1
ATOM 845 O O . PRO A 1 109 ? -6.458 -8.505 3.834 1.00 96.81 109 PRO A O 1
ATOM 848 N N . LEU A 1 110 ? -7.033 -10.669 3.676 1.00 97.56 110 LEU A N 1
ATOM 849 C CA . LEU A 1 110 ? -8.458 -10.451 3.445 1.00 97.56 110 LEU A CA 1
ATOM 850 C C . LEU A 1 110 ? -9.286 -11.359 4.354 1.00 97.56 110 LEU A C 1
ATOM 852 O O . LEU A 1 110 ? -9.044 -12.560 4.443 1.00 97.56 110 LEU A O 1
ATOM 856 N N . GLY A 1 111 ? -10.310 -10.796 4.990 1.00 96.06 111 GLY A N 1
ATOM 857 C CA . GLY A 1 111 ? -11.243 -11.576 5.796 1.00 96.06 111 GLY A CA 1
ATOM 858 C C . GLY A 1 111 ? -12.353 -10.740 6.412 1.00 96.06 111 GLY A C 1
ATOM 859 O O . GLY A 1 111 ? -12.435 -9.527 6.205 1.00 96.06 111 GLY A O 1
ATOM 860 N N . HIS A 1 112 ? -13.214 -11.391 7.191 1.00 94.94 112 HIS A N 1
ATOM 861 C CA . HIS A 1 112 ? -14.195 -10.678 7.997 1.00 94.94 112 HIS A CA 1
ATOM 862 C C . HIS A 1 112 ? -13.516 -10.024 9.200 1.00 94.94 112 HIS A C 1
ATOM 864 O O . HIS A 1 112 ? -12.777 -10.688 9.927 1.00 94.94 112 HIS A O 1
ATOM 870 N N . PRO A 1 113 ? -13.769 -8.734 9.446 1.00 90.62 113 PRO A N 1
ATOM 871 C CA . PRO A 1 113 ? -13.217 -8.078 10.610 1.00 90.62 113 PRO A CA 1
ATOM 872 C C . PRO A 1 113 ? -13.701 -8.643 11.938 1.00 90.62 113 PRO A C 1
ATOM 874 O O . PRO A 1 113 ? -14.897 -8.858 12.120 1.00 90.62 113 PRO A O 1
ATOM 877 N N . THR A 1 114 ? -12.809 -8.704 12.922 1.00 87.69 114 THR A N 1
ATOM 878 C CA . THR A 1 114 ? -13.176 -8.941 14.327 1.00 87.69 114 THR A CA 1
ATOM 879 C C . THR A 1 114 ? -13.722 -7.687 15.025 1.00 87.69 114 THR A C 1
ATOM 881 O O . THR A 1 114 ? -14.288 -7.778 16.112 1.00 87.69 114 THR A O 1
ATOM 884 N N . GLY A 1 115 ? -13.594 -6.507 14.406 1.00 84.75 115 GLY A N 1
ATOM 885 C CA . GLY A 1 115 ? -14.027 -5.225 14.962 1.00 84.75 115 GLY A CA 1
ATOM 886 C C . GLY A 1 115 ? -14.578 -4.249 13.920 1.00 84.75 115 GLY A C 1
ATOM 887 O O . GLY A 1 115 ? -14.741 -4.568 12.742 1.00 84.75 115 GLY A O 1
ATOM 888 N N . LYS A 1 116 ? -14.874 -3.022 14.363 1.00 78.31 116 LYS A N 1
ATOM 889 C CA . LYS A 1 116 ? -15.322 -1.923 13.494 1.00 78.31 116 LYS A CA 1
ATOM 890 C C . LYS A 1 116 ? -14.155 -0.995 13.165 1.00 78.31 116 LYS A C 1
ATOM 892 O O . LYS A 1 116 ? -13.329 -0.694 14.018 1.00 78.31 116 LYS A O 1
ATOM 897 N N . TRP A 1 117 ? -14.139 -0.489 11.938 1.00 74.50 117 TRP A N 1
ATOM 898 C CA . TRP A 1 117 ? -13.074 0.343 11.382 1.00 74.50 117 TRP A CA 1
ATOM 899 C C . TRP A 1 117 ? -13.716 1.665 11.006 1.00 74.50 117 TRP A C 1
ATOM 901 O O . TRP A 1 117 ? -14.661 1.701 10.211 1.00 74.50 117 TRP A O 1
ATOM 911 N N . GLY A 1 118 ? -13.212 2.748 11.584 1.00 80.12 118 GLY A N 1
ATOM 912 C CA . GLY A 1 118 ? -13.653 4.087 11.228 1.00 80.12 118 GLY A CA 1
ATOM 913 C C . GLY A 1 118 ? -13.203 4.496 9.826 1.00 80.12 118 GLY A C 1
ATOM 914 O O . GLY A 1 118 ? -12.554 3.753 9.084 1.00 80.12 118 GLY A O 1
ATOM 915 N N . VAL A 1 119 ? -13.534 5.731 9.471 1.00 82.31 119 VAL A N 1
ATOM 916 C CA . 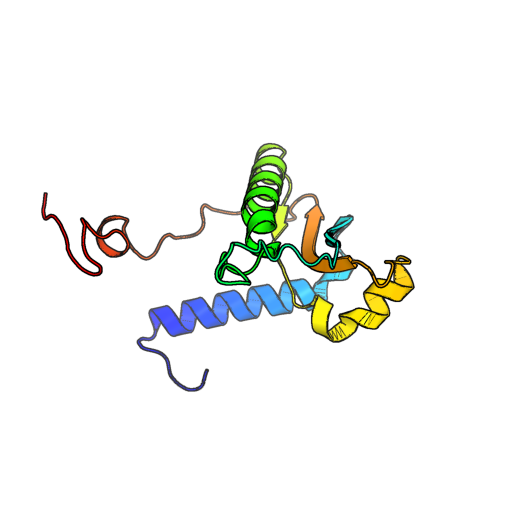VAL A 1 119 ? -12.839 6.429 8.390 1.00 82.31 119 VAL A CA 1
ATOM 917 C C . VAL A 1 119 ? -11.464 6.822 8.923 1.00 82.31 119 VAL A C 1
ATOM 919 O O . VAL A 1 119 ? -11.370 7.436 9.986 1.00 82.31 119 VAL A O 1
ATOM 922 N N . ALA A 1 120 ? -10.397 6.448 8.213 1.00 80.06 120 ALA A N 1
ATOM 923 C CA . ALA A 1 120 ? -9.046 6.831 8.607 1.00 80.06 120 ALA A CA 1
ATOM 924 C C . ALA A 1 120 ? -8.935 8.368 8.661 1.00 80.06 120 ALA A C 1
ATOM 926 O O . ALA A 1 120 ? -9.359 9.038 7.711 1.00 80.06 120 ALA A O 1
ATOM 927 N N . PRO A 1 121 ? -8.381 8.945 9.742 1.00 81.00 121 PRO A N 1
ATOM 928 C CA . PRO A 1 121 ? -8.293 10.390 9.879 1.00 81.00 121 PRO A CA 1
ATOM 929 C C . PRO A 1 121 ? -7.420 10.984 8.769 1.00 81.00 121 PRO A C 1
ATOM 931 O O . PRO A 1 121 ? -6.265 10.605 8.574 1.00 81.00 121 PRO A O 1
ATOM 934 N N . ARG A 1 122 ? -7.972 11.956 8.041 1.00 84.25 122 ARG A N 1
ATOM 935 C CA . ARG A 1 122 ? -7.236 12.775 7.071 1.00 84.25 122 ARG A CA 1
ATOM 936 C C . ARG A 1 122 ? -6.684 13.996 7.811 1.00 84.25 122 ARG A C 1
ATOM 938 O O . ARG A 1 122 ? -7.347 15.019 7.911 1.00 84.25 122 ARG A O 1
ATOM 945 N N . HIS A 1 123 ? -5.479 13.872 8.371 1.00 79.75 123 HIS A N 1
ATOM 946 C CA . HIS A 1 123 ? -4.878 14.915 9.223 1.00 79.75 123 HIS A CA 1
ATOM 947 C C . HIS A 1 123 ? -4.537 16.221 8.486 1.00 79.75 123 HIS A C 1
ATOM 949 O O . HIS A 1 123 ? -4.415 17.275 9.109 1.00 79.75 123 HIS A O 1
ATOM 955 N N . ARG A 1 124 ? -4.357 16.167 7.162 1.00 84.12 124 ARG A N 1
ATOM 956 C CA . ARG A 1 124 ? -4.153 17.349 6.320 1.00 84.12 124 ARG A CA 1
ATOM 957 C C . ARG A 1 124 ? -5.427 17.592 5.521 1.00 84.12 124 ARG A C 1
ATOM 959 O O . ARG A 1 124 ? -5.932 16.662 4.893 1.00 84.12 124 ARG A O 1
ATOM 966 N N . SER A 1 125 ? -5.925 18.825 5.552 1.00 88.31 125 SER A N 1
ATOM 967 C CA . SER A 1 125 ? -7.038 19.238 4.700 1.00 88.31 125 SER A CA 1
ATOM 968 C C . SER A 1 125 ? -6.619 19.217 3.226 1.00 88.31 125 SER A C 1
ATOM 970 O O . SER A 1 125 ? -5.420 19.219 2.919 1.00 88.31 125 SER A O 1
ATOM 972 N N . ALA A 1 126 ? -7.598 19.187 2.319 1.00 90.62 126 ALA A N 1
ATOM 973 C CA . ALA A 1 126 ? -7.336 19.138 0.883 1.00 90.62 126 ALA A CA 1
ATOM 974 C C . ALA A 1 126 ? -6.468 20.328 0.440 1.00 90.62 126 ALA A C 1
ATOM 976 O O . ALA A 1 126 ? -5.442 20.136 -0.202 1.00 90.62 126 ALA A O 1
ATOM 977 N N . GLU A 1 127 ? -6.785 21.531 0.914 1.00 89.94 127 GLU A N 1
ATOM 978 C CA . GLU A 1 127 ? -6.096 22.784 0.586 1.00 89.94 127 GLU A CA 1
ATOM 979 C C . GLU A 1 127 ? -4.614 22.749 0.997 1.00 89.94 127 GLU A C 1
ATOM 981 O O . GLU A 1 127 ? -3.739 23.300 0.322 1.00 89.94 127 GLU A O 1
ATOM 986 N N . LYS A 1 128 ? -4.290 22.043 2.089 1.00 89.19 128 LYS A N 1
ATOM 987 C CA . LYS A 1 128 ? -2.903 21.878 2.542 1.00 89.19 128 LYS A CA 1
ATOM 988 C C . LYS A 1 128 ? -2.086 20.977 1.614 1.00 89.19 128 LYS A C 1
ATOM 990 O O . LYS A 1 128 ? -0.880 21.195 1.507 1.00 89.19 128 LYS A O 1
ATOM 995 N N . ILE A 1 129 ? -2.706 20.016 0.927 1.00 92.19 129 ILE A N 1
ATOM 996 C CA . ILE A 1 129 ? -2.004 19.027 0.085 1.00 92.19 129 ILE A CA 1
ATOM 997 C C . ILE A 1 129 ? -2.122 19.281 -1.421 1.00 92.19 129 ILE A C 1
ATOM 999 O O . ILE A 1 129 ? -1.290 18.784 -2.170 1.00 92.19 129 ILE A O 1
ATOM 1003 N N . THR A 1 130 ? -3.109 20.053 -1.871 1.00 93.38 130 THR A N 1
ATOM 1004 C CA . THR A 1 130 ? -3.264 20.432 -3.281 1.00 93.38 130 THR A CA 1
ATOM 1005 C C . THR A 1 130 ? -2.477 21.697 -3.603 1.00 93.38 130 THR A C 1
ATOM 1007 O O . THR A 1 130 ? -2.331 22.575 -2.750 1.00 93.38 130 THR A O 1
ATOM 1010 N N . SER A 1 131 ? -2.009 21.821 -4.839 1.00 94.12 131 SER A N 1
ATOM 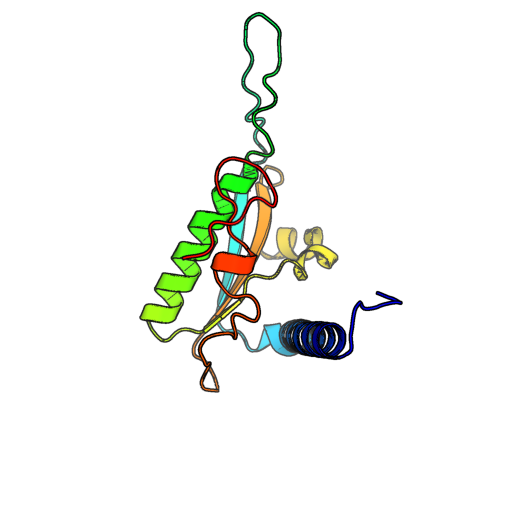1011 C CA . SER A 1 131 ? -1.332 23.013 -5.351 1.00 94.12 131 SER A CA 1
ATOM 1012 C C . SER A 1 131 ? -1.961 23.458 -6.663 1.00 94.12 131 SER A C 1
ATOM 1014 O O . SER A 1 131 ? -2.396 22.616 -7.446 1.00 94.12 131 SER A O 1
ATOM 1016 N N . TRP A 1 132 ? -2.019 24.770 -6.883 1.00 94.31 132 TRP A N 1
ATOM 1017 C CA . TRP A 1 132 ? -2.566 25.372 -8.099 1.00 94.31 132 TRP A CA 1
ATOM 1018 C C . TRP A 1 132 ? -1.437 25.740 -9.050 1.00 94.31 132 TRP A C 1
ATOM 1020 O O . TRP A 1 132 ? -0.638 26.599 -8.713 1.00 94.31 132 TRP A O 1
ATOM 1030 N N . ASP A 1 133 ? -1.377 25.114 -10.224 1.00 94.94 133 ASP A N 1
ATOM 1031 C CA . ASP A 1 133 ? -0.395 25.341 -11.301 1.00 94.94 133 ASP A CA 1
ATOM 1032 C C . ASP A 1 133 ? 1.081 25.063 -10.949 1.00 94.94 133 ASP A C 1
ATOM 1034 O O . ASP A 1 133 ? 1.782 24.390 -11.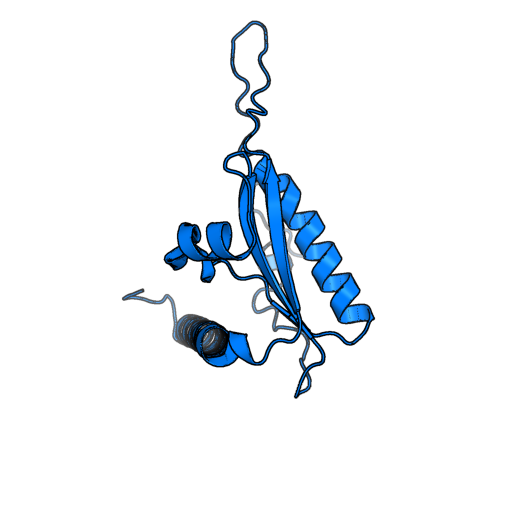703 1.00 94.94 133 ASP A O 1
ATOM 1038 N N . ARG A 1 134 ? 1.579 25.552 -9.808 1.00 95.31 134 ARG A N 1
ATOM 1039 C CA . ARG A 1 134 ? 2.955 25.403 -9.324 1.00 95.31 134 ARG A CA 1
ATOM 1040 C C . ARG A 1 134 ? 2.982 24.742 -7.953 1.00 95.31 134 ARG A C 1
ATOM 1042 O O . ARG A 1 134 ? 2.121 24.985 -7.110 1.00 95.31 134 ARG A O 1
ATOM 1049 N N . PHE A 1 135 ? 4.006 23.926 -7.705 1.00 94.56 135 PHE A N 1
ATOM 1050 C CA . PHE A 1 135 ? 4.188 23.270 -6.410 1.00 94.56 135 PHE A CA 1
ATOM 1051 C C . PHE A 1 135 ? 4.239 24.302 -5.276 1.00 94.56 135 PHE A C 1
ATOM 1053 O O . PHE A 1 135 ? 5.008 25.258 -5.325 1.00 94.56 135 PHE A O 1
ATOM 1060 N N . GLY A 1 136 ? 3.410 24.101 -4.253 1.00 92.62 136 GLY A N 1
ATOM 1061 C CA . GLY A 1 136 ? 3.292 25.000 -3.106 1.00 92.62 136 GLY A CA 1
ATOM 1062 C C . GLY A 1 136 ? 2.267 26.128 -3.260 1.00 92.62 136 GLY A C 1
ATOM 1063 O O . GLY A 1 136 ? 1.774 26.592 -2.237 1.00 92.62 136 GLY A O 1
ATOM 1064 N N . GLU A 1 137 ? 1.866 26.503 -4.478 1.00 95.06 137 GLU A N 1
ATOM 1065 C CA . GLU A 1 137 ? 0.929 27.612 -4.714 1.00 95.06 137 GLU A CA 1
ATOM 1066 C C . GLU A 1 137 ? -0.480 27.279 -4.198 1.00 95.06 137 GLU A C 1
ATOM 1068 O O . GLU A 1 137 ? -1.023 26.199 -4.474 1.00 95.06 137 GLU A O 1
ATOM 1073 N N . LYS A 1 138 ? -1.076 28.199 -3.428 1.00 92.44 138 LYS A N 1
ATOM 1074 C CA . LYS A 1 138 ? -2.379 28.030 -2.766 1.00 92.44 138 LYS A CA 1
ATOM 1075 C C . LYS A 1 138 ? -3.348 29.113 -3.228 1.00 92.44 138 LYS A C 1
ATOM 1077 O O . LYS A 1 138 ? -3.054 30.293 -3.092 1.00 92.44 138 LYS A O 1
ATOM 1082 N N . ARG A 1 139 ? -4.548 28.729 -3.671 1.00 81.81 139 ARG A N 1
ATOM 1083 C CA . ARG A 1 139 ? -5.678 29.664 -3.701 1.00 81.81 139 ARG A CA 1
ATOM 1084 C C . ARG A 1 139 ? -6.267 29.751 -2.303 1.00 81.81 139 ARG A C 1
ATOM 1086 O O . ARG A 1 139 ? -6.710 28.734 -1.769 1.00 81.81 139 ARG A O 1
ATOM 1093 N N . ASN A 1 140 ? -6.302 30.955 -1.748 1.00 66.50 140 ASN A N 1
ATOM 1094 C CA . ASN A 1 140 ? -7.262 31.248 -0.694 1.00 66.50 140 ASN A CA 1
ATOM 1095 C C . ASN A 1 140 ? -8.657 31.308 -1.340 1.00 66.50 140 ASN A C 1
ATOM 1097 O O . ASN A 1 140 ? -8.773 31.906 -2.416 1.00 66.50 140 ASN A O 1
ATOM 1101 N N . PRO A 1 141 ? -9.678 30.659 -0.760 1.00 60.25 141 PRO A N 1
ATOM 1102 C CA . PRO A 1 141 ? -11.060 30.963 -1.107 1.00 60.25 141 PRO A CA 1
ATOM 1103 C C . PRO A 1 141 ? -11.412 32.417 -0.764 1.00 60.25 141 PRO A C 1
ATOM 1105 O O . PRO A 1 141 ? -10.787 32.981 0.167 1.00 60.25 141 PRO A O 1
#

Secondary structure (DSSP, 8-state):
----SSHHHHHHHHHHHHHHHHHHHTGGG-SEEEEEEEE-----EEETTEEE----GGGGHHHHHHHHHHHHHHTT-EE--B-GGGGGHHHHHHHHT--TTEEEEEEEEEE--SS---PPP--S-HHHH--SSSTT-----